Protein AF-A0A6M0C275-F1 (afdb_monomer_lite)

pLDDT: mean 81.6, std 16.16, range [53.66, 97.88]

Sequence (89 aa):
MKRRNFLQFASLLSASGIISVGSHGWVAKALAQTNNRKRLIVIFLRGGVDGLNVVIPHQEYNYYDARPKIAIPAPGEPEGAIDLDGKFG

Secondary structure (DSSP, 8-state):
--HHHHHHHHHHHHHHHHHHT-TTSHHHHHHH-------------TTS--GGGTS--TT-HHHHHH-TTTPPPPTTSTT----SSSS--

Structure (mmCIF, N/CA/C/O backbone):
data_AF-A0A6M0C275-F1
#
_entry.id   AF-A0A6M0C275-F1
#
loop_
_atom_site.group_PDB
_atom_site.id
_atom_site.type_symbol
_atom_site.label_atom_id
_atom_site.label_alt_id
_atom_site.label_comp_id
_atom_site.label_asym_id
_atom_site.label_entity_id
_atom_site.label_seq_id
_atom_site.pdbx_PDB_ins_code
_atom_site.Cartn_x
_atom_site.Cartn_y
_atom_site.Cartn_z
_atom_site.occupancy
_atom_site.B_iso_or_equiv
_atom_site.auth_seq_id
_atom_site.auth_comp_id
_atom_site.auth_asym_id
_atom_site.auth_atom_id
_atom_site.pdbx_PDB_model_num
ATOM 1 N N . MET A 1 1 ? -25.544 34.983 69.692 1.00 56.28 1 MET A N 1
ATOM 2 C CA . MET A 1 1 ? -24.985 33.824 68.949 1.00 56.28 1 MET A CA 1
ATOM 3 C C . MET A 1 1 ? -23.474 34.009 68.785 1.00 56.28 1 MET A C 1
ATOM 5 O O . MET A 1 1 ? -23.051 35.126 68.513 1.00 56.28 1 MET A O 1
ATOM 9 N N . LYS A 1 2 ? -22.643 32.974 68.997 1.00 82.56 2 LYS A N 1
ATOM 10 C CA . LYS A 1 2 ? -21.167 33.074 68.894 1.00 82.56 2 LYS A CA 1
ATOM 11 C C . LYS A 1 2 ? -20.720 32.890 67.431 1.00 82.56 2 LYS A C 1
ATOM 13 O O . LYS A 1 2 ? -21.063 31.879 66.829 1.00 82.56 2 LYS A O 1
ATOM 18 N N . ARG A 1 3 ? -19.926 33.824 66.879 1.00 82.88 3 ARG A N 1
ATOM 19 C CA . ARG A 1 3 ? -19.440 33.824 65.472 1.00 82.88 3 ARG A CA 1
ATOM 20 C C . ARG A 1 3 ? -18.785 32.503 65.048 1.00 82.88 3 ARG A C 1
ATOM 22 O O . ARG A 1 3 ? -19.001 32.030 63.941 1.00 82.88 3 ARG A O 1
ATOM 29 N N . ARG A 1 4 ? -18.039 31.879 65.963 1.00 80.06 4 ARG A N 1
ATOM 30 C CA . ARG A 1 4 ? -17.407 30.571 65.754 1.00 80.06 4 ARG A CA 1
ATOM 31 C C . ARG A 1 4 ? -18.426 29.462 65.491 1.00 80.06 4 ARG A C 1
ATOM 33 O O . ARG A 1 4 ? -18.232 28.674 64.578 1.00 80.06 4 ARG A O 1
ATOM 40 N N . ASN A 1 5 ? -19.526 29.448 66.241 1.00 82.44 5 ASN A N 1
ATOM 41 C CA . ASN A 1 5 ? -20.576 28.450 66.063 1.00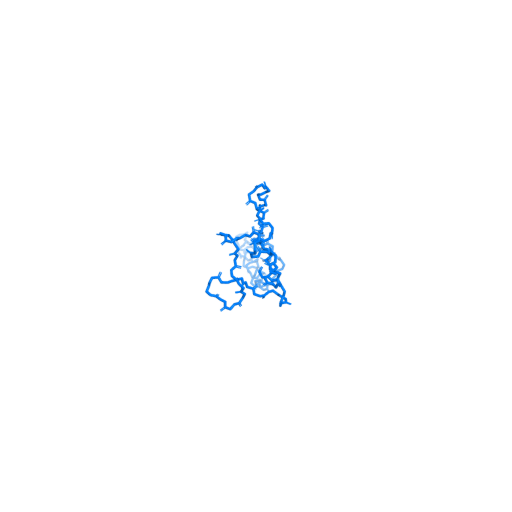 82.44 5 ASN A CA 1
ATOM 42 C C . ASN A 1 5 ? -21.287 28.669 64.721 1.00 82.44 5 ASN A C 1
ATOM 44 O O . ASN A 1 5 ? -21.565 27.709 64.021 1.00 82.44 5 ASN A O 1
ATOM 48 N N . PHE A 1 6 ? -21.517 29.926 64.323 1.00 83.69 6 PHE A N 1
ATOM 49 C CA . PHE A 1 6 ? -22.103 30.246 63.018 1.00 83.69 6 PHE A CA 1
ATOM 50 C C . PHE A 1 6 ? -21.242 29.739 61.851 1.00 83.69 6 PHE A C 1
ATOM 52 O O . PHE A 1 6 ? -21.765 29.089 60.953 1.00 83.69 6 PHE A O 1
ATOM 59 N N . LEU A 1 7 ? -19.922 29.959 61.894 1.00 83.19 7 LEU A N 1
ATOM 60 C CA . LEU A 1 7 ? -19.007 29.460 60.859 1.00 83.19 7 LEU A CA 1
ATOM 61 C C . LEU A 1 7 ? -18.928 27.928 60.829 1.00 83.19 7 LEU A C 1
ATOM 63 O O . LEU A 1 7 ? -18.875 27.350 59.749 1.00 83.19 7 LEU A O 1
ATOM 67 N N . GLN A 1 8 ? -18.973 27.273 61.993 1.00 80.06 8 GLN A N 1
ATOM 68 C CA . GLN A 1 8 ? -19.021 25.809 62.086 1.00 80.06 8 GLN A CA 1
ATOM 69 C C . GLN A 1 8 ? -20.317 25.233 61.497 1.00 80.06 8 GLN A C 1
ATOM 71 O O . GLN A 1 8 ? -20.280 24.230 60.791 1.00 80.06 8 GLN A O 1
ATOM 76 N N . PHE A 1 9 ? -21.461 25.878 61.732 1.00 77.69 9 PHE A N 1
ATOM 77 C CA . PHE A 1 9 ? -22.728 25.468 61.121 1.00 77.69 9 PHE A CA 1
ATOM 78 C C . PHE A 1 9 ? -22.760 25.747 59.609 1.00 77.69 9 PHE A C 1
ATOM 80 O O . PHE A 1 9 ? -23.240 24.909 58.846 1.00 77.69 9 PHE A O 1
ATOM 87 N N . ALA A 1 10 ? -22.203 26.873 59.154 1.00 76.38 10 ALA A N 1
ATOM 88 C CA . ALA A 1 10 ? -22.134 27.223 57.735 1.00 76.38 10 ALA A CA 1
ATOM 89 C C . ALA A 1 10 ? -21.215 26.281 56.930 1.00 76.38 10 ALA A C 1
ATOM 91 O O . ALA A 1 10 ? -21.543 25.926 55.794 1.00 76.38 10 ALA A O 1
ATOM 92 N N . SER A 1 11 ? -20.096 25.829 57.511 1.00 70.81 11 SER A N 1
ATOM 93 C CA . SER A 1 11 ? -19.191 24.873 56.858 1.00 70.81 11 SER A CA 1
ATOM 94 C C . SER A 1 11 ? -19.800 23.471 56.759 1.00 70.81 11 SER A C 1
ATOM 96 O O . SER A 1 11 ? -19.687 22.840 55.709 1.00 70.81 11 SER A O 1
ATOM 98 N N . LEU A 1 12 ? -20.511 23.010 57.794 1.00 72.38 12 LEU A N 1
ATOM 99 C CA . LEU A 1 12 ? -21.237 21.732 57.778 1.00 72.38 12 LEU A CA 1
ATOM 100 C C . LEU A 1 12 ? -22.374 21.717 56.738 1.00 72.38 12 LEU A C 1
ATOM 102 O O . LEU A 1 12 ? -22.547 20.725 56.026 1.00 72.38 12 LEU A O 1
ATOM 106 N N . LEU A 1 13 ? -23.107 22.827 56.593 1.00 65.81 13 LEU A N 1
ATOM 107 C CA . LEU A 1 13 ? -24.130 22.996 55.549 1.00 65.81 13 LEU A CA 1
ATOM 108 C C . LEU A 1 13 ? -23.525 22.997 54.137 1.00 65.81 13 LEU A C 1
ATOM 110 O O . LEU A 1 13 ? -24.040 22.324 53.245 1.00 65.81 13 LEU A O 1
ATOM 114 N N . SER A 1 14 ? -22.400 23.690 53.944 1.00 62.19 14 SER A N 1
ATOM 115 C CA . SER A 1 14 ? -21.700 23.752 52.651 1.00 62.19 14 SER A CA 1
ATOM 116 C C . SER A 1 14 ? -21.122 22.394 52.232 1.00 62.19 14 SER A C 1
ATOM 118 O O . SER A 1 14 ? -21.231 22.010 51.069 1.00 62.19 14 SER A O 1
ATOM 120 N N . ALA A 1 15 ? -20.568 21.627 53.178 1.00 59.56 15 ALA A N 1
ATOM 121 C CA . ALA A 1 15 ? -20.064 20.277 52.922 1.00 59.56 15 ALA A CA 1
ATOM 122 C C . ALA A 1 15 ? -21.192 19.293 52.559 1.00 59.56 15 ALA A C 1
ATOM 124 O O . ALA A 1 15 ? -21.022 18.451 51.679 1.00 59.56 15 ALA A O 1
ATOM 125 N N . SER A 1 16 ? -22.370 19.447 53.171 1.00 57.16 16 SER A N 1
ATOM 126 C CA . SER A 1 16 ? -23.551 18.623 52.875 1.00 57.16 16 SER A CA 1
ATOM 127 C C . SER A 1 16 ? -24.130 18.902 51.480 1.00 57.16 16 SER A C 1
ATOM 129 O O . SER A 1 16 ? -24.616 17.983 50.825 1.00 57.16 16 SER A O 1
ATOM 131 N N . GLY A 1 17 ? -24.025 20.145 50.991 1.00 57.12 17 GLY A N 1
ATOM 132 C CA . GLY A 1 17 ? -24.442 20.520 49.634 1.00 57.12 17 GLY A CA 1
ATOM 133 C C . GLY A 1 17 ? -23.578 19.907 48.524 1.00 57.12 17 GLY A C 1
ATOM 134 O O . GLY A 1 17 ? -24.085 19.603 47.448 1.00 57.12 17 GLY A O 1
ATOM 135 N N . ILE A 1 18 ? -22.290 19.659 48.787 1.00 54.81 18 ILE A N 1
ATOM 136 C CA . ILE A 1 18 ? -21.387 18.973 47.842 1.00 54.81 18 ILE A CA 1
ATOM 137 C C . ILE A 1 18 ? -21.707 17.469 47.7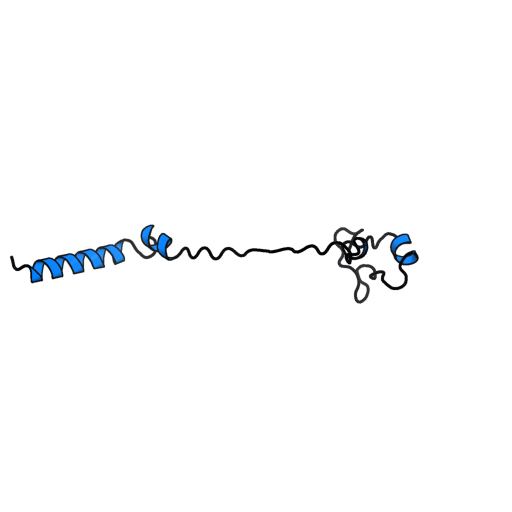76 1.00 54.81 18 ILE A C 1
ATOM 139 O O . ILE A 1 18 ? -21.582 16.857 46.717 1.00 54.81 18 ILE A O 1
ATOM 143 N N . ILE A 1 19 ? -22.170 16.881 48.884 1.00 55.50 19 ILE A N 1
ATOM 144 C CA . ILE A 1 19 ? -22.531 15.458 48.963 1.00 55.50 19 ILE A CA 1
ATOM 145 C C . ILE A 1 19 ? -23.913 15.198 48.333 1.00 55.50 19 ILE A C 1
ATOM 147 O O . ILE A 1 19 ? -24.077 14.193 47.644 1.00 55.50 19 ILE A O 1
ATOM 151 N N . SER A 1 20 ? -24.894 16.099 48.498 1.00 55.53 20 SER A N 1
ATOM 152 C CA . SER A 1 20 ? -26.256 15.912 47.958 1.00 55.53 20 SER A CA 1
ATOM 153 C C . SER A 1 20 ? -26.379 16.152 46.449 1.00 55.53 20 SER A C 1
ATOM 155 O O . SER A 1 20 ? -27.237 15.552 45.805 1.00 55.53 20 SER A O 1
ATOM 157 N N . VAL A 1 21 ? -25.511 16.983 45.862 1.00 56.00 21 VAL A N 1
ATOM 158 C CA . VAL A 1 21 ? -25.459 17.210 44.403 1.00 56.00 21 VAL A CA 1
ATOM 159 C C . VAL A 1 21 ? -24.783 16.040 43.666 1.00 56.00 21 VAL A C 1
ATOM 161 O O . VAL A 1 21 ? -24.921 15.905 42.447 1.00 56.00 21 VAL A O 1
ATOM 164 N N . GLY A 1 22 ? -24.111 15.148 44.403 1.00 53.66 22 GLY A N 1
ATOM 165 C CA . GLY A 1 22 ? -23.427 13.978 43.867 1.00 53.66 22 GLY A CA 1
ATOM 166 C C . GLY A 1 22 ? -22.285 14.338 42.911 1.00 53.66 22 GLY A C 1
ATOM 167 O O . GLY A 1 22 ? -22.173 15.442 42.375 1.00 53.66 22 GLY A O 1
ATOM 168 N N . SER A 1 23 ? -21.448 13.356 42.598 1.00 55.50 23 SER A N 1
ATOM 169 C CA . SER A 1 23 ? -20.427 13.437 41.540 1.00 55.50 23 SER A CA 1
ATOM 170 C C . SER A 1 23 ? -21.007 13.635 40.121 1.00 55.50 23 SER A C 1
ATOM 172 O O . SER A 1 23 ? -20.271 13.613 39.136 1.00 55.50 23 SER A O 1
ATOM 174 N N . HIS A 1 24 ? -22.322 13.852 40.004 1.00 53.75 24 HIS A N 1
ATOM 175 C CA . HIS A 1 24 ? -23.070 14.048 38.764 1.00 53.75 24 HIS A CA 1
ATOM 176 C C . HIS A 1 24 ? -23.573 15.485 38.557 1.00 53.75 24 HIS A C 1
ATOM 178 O O . HIS A 1 24 ? -24.128 15.781 37.496 1.00 53.75 24 HIS A O 1
ATOM 184 N N . GLY A 1 25 ? -23.356 16.394 39.514 1.00 58.16 25 GLY A N 1
ATOM 185 C CA . GLY A 1 25 ? -23.649 17.814 39.330 1.00 58.16 25 GLY A CA 1
ATOM 186 C C . GLY A 1 25 ? -22.840 18.439 38.191 1.00 58.16 25 GLY A C 1
ATOM 187 O O . GLY A 1 25 ? -21.680 18.092 37.962 1.00 58.16 25 GLY A O 1
ATOM 188 N N . TRP A 1 26 ? -23.431 19.412 37.493 1.00 56.28 26 TRP A N 1
ATOM 189 C CA . TRP A 1 26 ? -22.788 20.136 36.384 1.00 56.28 26 TRP A CA 1
ATOM 190 C C . TRP A 1 26 ? -21.418 20.734 36.765 1.00 56.28 26 TRP A C 1
ATOM 192 O O . TRP A 1 26 ? -20.491 20.732 35.957 1.00 56.28 26 TRP A O 1
ATOM 202 N N . VAL A 1 27 ? -21.258 21.133 38.032 1.00 57.38 27 VAL A N 1
ATOM 203 C CA . VAL A 1 27 ? -20.005 21.654 38.604 1.00 57.38 27 VAL A CA 1
ATOM 204 C C . VAL A 1 27 ? -18.891 20.594 38.643 1.00 57.38 27 VAL A C 1
ATOM 206 O O . VAL A 1 27 ? -17.746 20.903 38.323 1.00 57.38 27 VAL A O 1
ATOM 209 N N . ALA A 1 28 ? -19.205 19.330 38.957 1.00 57.41 28 ALA A N 1
ATOM 210 C CA . ALA A 1 28 ? -18.224 18.240 38.963 1.00 57.41 28 ALA A CA 1
ATOM 211 C C . ALA A 1 28 ? -17.776 17.857 37.537 1.00 57.41 28 ALA A C 1
ATOM 213 O O . ALA A 1 28 ? -16.604 17.549 37.313 1.00 57.41 28 ALA A O 1
ATOM 214 N N . LYS A 1 29 ? -18.677 17.948 36.544 1.00 55.81 29 LYS A N 1
ATOM 215 C CA . LYS A 1 29 ? -18.338 17.714 35.127 1.00 55.81 29 LYS A CA 1
ATOM 216 C C . LYS A 1 29 ? -17.355 18.746 34.565 1.00 55.81 29 LYS A C 1
ATOM 218 O O . LYS A 1 29 ? -16.513 18.374 33.750 1.00 55.81 29 LYS A O 1
ATOM 223 N N . ALA A 1 30 ? -17.435 20.004 35.004 1.00 58.12 30 ALA A N 1
ATOM 224 C CA . ALA A 1 30 ? -16.556 21.074 34.528 1.00 58.12 30 ALA A CA 1
ATOM 225 C C . ALA A 1 30 ? -15.084 20.869 34.938 1.00 58.12 30 ALA A C 1
ATOM 227 O O . ALA A 1 30 ? -14.186 21.209 34.174 1.00 58.12 30 ALA A O 1
ATOM 228 N N . LEU A 1 31 ? -14.831 20.261 36.103 1.00 57.09 31 LEU A N 1
ATOM 229 C CA . LEU A 1 31 ? -13.476 19.942 36.576 1.00 57.09 31 LEU A CA 1
ATOM 230 C C . LEU A 1 31 ? -12.918 18.642 35.967 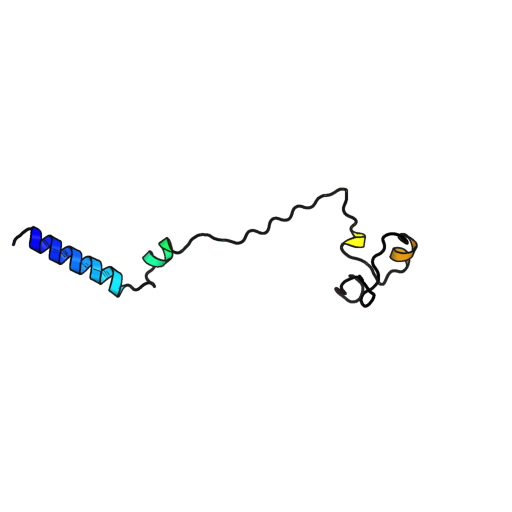1.00 57.09 31 LEU A C 1
ATOM 232 O O . LEU A 1 31 ? -11.705 18.490 35.851 1.00 57.09 31 LEU A O 1
ATOM 236 N N . ALA A 1 32 ? -13.788 17.711 35.559 1.00 56.59 32 ALA A N 1
ATOM 237 C CA . ALA A 1 32 ? -13.397 16.417 34.990 1.00 56.59 32 ALA A CA 1
ATOM 238 C C . ALA A 1 32 ? -13.146 16.444 33.469 1.00 56.59 32 ALA A C 1
ATOM 240 O O . ALA A 1 32 ? -12.558 15.506 32.924 1.00 56.59 32 ALA A O 1
ATOM 241 N N . GLN A 1 33 ? -13.567 17.499 32.760 1.00 58.78 33 GLN A N 1
ATOM 242 C CA . GLN A 1 33 ? -13.294 17.664 31.329 1.00 58.78 33 GLN A CA 1
ATOM 243 C C . GLN A 1 33 ? -11.846 18.106 31.086 1.00 58.78 33 GLN A C 1
ATOM 245 O O . GLN A 1 33 ? -11.564 19.208 30.618 1.00 58.78 33 GLN A O 1
ATOM 250 N N . THR A 1 34 ? -10.902 17.198 31.322 1.00 62.19 34 THR A N 1
ATOM 251 C CA . THR A 1 34 ? -9.634 17.267 30.595 1.00 62.19 34 THR A CA 1
ATOM 252 C C . THR A 1 34 ? -9.969 17.040 29.121 1.00 62.19 34 THR A C 1
ATOM 254 O O . THR A 1 34 ? -10.551 16.024 28.741 1.00 62.19 34 THR A O 1
ATOM 257 N N . ASN A 1 35 ? -9.698 18.028 28.270 1.00 63.91 35 ASN A N 1
ATOM 258 C CA . ASN A 1 35 ? -9.993 17.962 26.839 1.00 63.91 35 ASN A CA 1
ATOM 259 C C . ASN A 1 35 ? -8.946 17.067 26.146 1.00 63.91 35 ASN A C 1
ATOM 261 O O . ASN A 1 35 ? -8.169 17.521 25.307 1.00 63.91 35 ASN A O 1
ATOM 265 N N . ASN A 1 36 ? -8.878 15.795 26.549 1.00 66.94 36 ASN A N 1
ATOM 266 C CA . ASN A 1 36 ? -7.927 14.796 26.070 1.00 66.94 36 ASN A CA 1
ATOM 267 C C . ASN A 1 36 ? -8.400 14.205 24.731 1.00 66.94 36 ASN A C 1
ATOM 269 O O . ASN A 1 36 ? -8.626 13.002 24.582 1.00 66.94 36 ASN A O 1
ATOM 273 N N . ARG A 1 37 ? -8.650 15.081 23.753 1.00 76.69 37 ARG A N 1
ATOM 274 C CA . ARG A 1 37 ? -9.031 14.661 22.402 1.00 76.69 37 ARG A CA 1
ATOM 275 C C . ARG A 1 37 ? -7.824 14.017 21.735 1.00 76.69 37 ARG A C 1
ATOM 277 O O . ARG A 1 37 ? -6.803 14.676 21.545 1.00 76.69 37 ARG A O 1
ATOM 284 N N . LYS A 1 38 ? -7.968 12.755 21.330 1.00 84.44 38 LYS A N 1
ATOM 285 C CA . LYS A 1 38 ? -7.006 12.082 20.452 1.00 84.44 38 LYS A CA 1
ATOM 286 C C . LYS A 1 38 ? -6.904 12.881 19.149 1.00 84.44 38 LYS A C 1
ATOM 288 O O . LYS A 1 38 ? -7.920 13.124 18.501 1.00 84.44 38 LYS A O 1
ATOM 293 N N . ARG A 1 39 ? -5.696 13.322 18.789 1.00 85.56 39 ARG A N 1
ATOM 294 C CA . ARG A 1 39 ? -5.419 14.032 17.532 1.00 85.56 39 ARG A CA 1
ATOM 295 C C . ARG A 1 39 ? -4.620 13.106 16.627 1.00 85.56 39 ARG A C 1
ATOM 297 O O . ARG A 1 39 ? -3.517 12.715 16.991 1.00 85.56 39 ARG A O 1
ATOM 304 N N . LEU A 1 40 ? -5.181 12.766 15.471 1.00 91.75 40 LEU A N 1
ATOM 305 C CA . LEU A 1 40 ? -4.447 12.102 14.402 1.00 91.75 40 LEU A CA 1
ATOM 306 C C . LEU A 1 40 ? -3.740 13.178 13.576 1.00 91.75 40 LEU A C 1
ATOM 308 O O . LEU A 1 40 ? -4.389 14.090 13.068 1.00 91.75 40 LEU A O 1
ATOM 312 N N . ILE A 1 41 ? -2.420 13.076 13.462 1.00 91.06 41 ILE A N 1
ATOM 313 C CA . ILE A 1 41 ? -1.617 13.913 12.572 1.00 91.06 41 ILE A CA 1
ATOM 314 C C . ILE A 1 41 ? -1.150 13.013 11.432 1.00 91.06 41 ILE A C 1
ATOM 316 O O . ILE A 1 41 ? -0.507 11.997 11.684 1.00 91.06 41 ILE A O 1
ATOM 320 N N . VAL A 1 42 ? -1.478 13.379 10.194 1.00 91.19 42 VAL A N 1
ATOM 321 C CA . VAL A 1 42 ? -1.037 12.670 8.987 1.00 91.19 42 VAL A CA 1
ATOM 322 C C . VAL A 1 42 ? -0.080 13.582 8.232 1.00 91.19 42 VAL A C 1
ATOM 324 O O . VAL A 1 42 ? -0.452 14.691 7.855 1.00 91.19 42 VAL A O 1
ATOM 327 N N . ILE A 1 43 ? 1.154 13.126 8.026 1.00 87.50 43 ILE A N 1
ATOM 328 C CA . ILE A 1 43 ? 2.167 13.849 7.253 1.00 87.50 43 ILE A CA 1
ATOM 329 C C . ILE A 1 43 ? 2.387 13.081 5.954 1.00 87.50 43 ILE A C 1
ATOM 331 O O . ILE A 1 43 ? 2.911 11.971 5.967 1.00 87.50 43 ILE A O 1
ATOM 335 N N . PHE A 1 44 ? 1.982 13.673 4.832 1.00 83.81 44 PHE A N 1
ATOM 336 C CA . PHE A 1 44 ? 2.191 13.092 3.510 1.00 83.81 44 PHE A CA 1
ATOM 337 C C . PHE A 1 44 ? 3.489 13.622 2.894 1.00 83.81 44 PHE A C 1
ATOM 339 O O . PHE A 1 44 ? 3.585 14.792 2.520 1.00 83.81 44 PHE A O 1
ATOM 346 N N . LEU A 1 45 ? 4.496 12.756 2.785 1.00 83.00 45 LEU A N 1
ATOM 347 C CA . LEU A 1 45 ? 5.790 13.089 2.192 1.00 83.00 45 LEU A CA 1
ATOM 348 C C . LEU A 1 45 ? 5.745 12.873 0.672 1.00 83.00 45 LEU A C 1
ATOM 350 O O . LEU A 1 45 ? 6.094 11.812 0.152 1.00 83.00 45 LEU A O 1
ATOM 354 N N . ARG A 1 46 ? 5.294 13.898 -0.056 1.00 76.06 46 ARG A N 1
ATOM 355 C CA . ARG A 1 46 ? 5.297 13.912 -1.526 1.00 76.06 46 ARG A CA 1
ATOM 356 C C . ARG A 1 46 ? 6.741 13.857 -2.047 1.00 76.06 46 ARG A C 1
ATOM 358 O O . ARG A 1 46 ? 7.550 14.703 -1.688 1.00 76.06 46 ARG A O 1
ATOM 365 N N . GLY A 1 47 ? 7.039 12.904 -2.932 1.00 79.94 47 GLY A N 1
ATOM 366 C CA . GLY A 1 47 ? 8.327 12.796 -3.637 1.00 79.94 47 GLY A CA 1
ATOM 367 C C . GLY A 1 47 ? 8.982 11.415 -3.555 1.00 79.94 47 GLY A C 1
ATOM 368 O O . GLY A 1 47 ? 9.655 11.023 -4.499 1.00 79.94 47 GLY A O 1
ATOM 369 N N . GLY A 1 48 ? 8.734 10.666 -2.476 1.00 80.81 48 GLY A N 1
ATOM 370 C CA . GLY A 1 48 ? 9.195 9.276 -2.320 1.00 80.81 48 GLY A CA 1
ATOM 371 C C . GLY A 1 48 ? 8.071 8.239 -2.315 1.00 80.81 48 GLY A C 1
ATOM 372 O O . GLY A 1 48 ? 8.338 7.050 -2.189 1.00 80.81 48 GLY A O 1
ATOM 373 N N . VAL A 1 49 ? 6.815 8.683 -2.409 1.00 87.88 49 VAL A N 1
ATOM 374 C CA . VAL A 1 49 ? 5.647 7.802 -2.370 1.00 87.88 49 VAL A CA 1
ATOM 375 C C . VAL A 1 49 ? 5.339 7.250 -3.755 1.00 87.88 49 VAL A C 1
ATOM 377 O O . VAL A 1 49 ? 5.188 7.998 -4.722 1.00 87.88 49 VAL A O 1
ATOM 380 N N . ASP A 1 50 ? 5.207 5.935 -3.825 1.00 91.25 50 ASP A N 1
ATOM 381 C CA . ASP A 1 50 ? 4.750 5.228 -5.007 1.00 91.25 50 ASP A CA 1
ATOM 382 C C . ASP A 1 50 ? 3.273 4.863 -4.839 1.00 91.25 50 ASP A C 1
ATOM 384 O O . ASP A 1 50 ? 2.941 3.906 -4.147 1.00 91.25 50 ASP A O 1
ATOM 388 N N . GLY A 1 51 ? 2.378 5.638 -5.457 1.00 89.69 51 GLY A N 1
ATOM 389 C CA . GLY A 1 51 ? 0.930 5.458 -5.296 1.00 89.69 51 GLY A CA 1
ATOM 390 C C . GLY A 1 51 ? 0.435 4.067 -5.701 1.00 89.69 51 GLY A C 1
ATOM 391 O O . GLY A 1 51 ? -0.487 3.547 -5.082 1.00 89.69 51 GLY A O 1
ATOM 392 N N . LEU A 1 52 ? 1.100 3.437 -6.670 1.00 93.62 52 LEU A N 1
ATOM 393 C CA . LEU A 1 52 ? 0.782 2.085 -7.126 1.00 93.62 52 LEU A CA 1
ATOM 394 C C . LEU A 1 52 ? 1.247 0.992 -6.144 1.00 93.62 52 LEU A C 1
ATOM 396 O O . LEU A 1 52 ? 0.809 -0.141 -6.267 1.00 93.62 52 LEU A O 1
ATOM 400 N N . ASN A 1 53 ? 2.104 1.315 -5.169 1.00 93.12 53 ASN A N 1
ATOM 401 C CA . ASN A 1 53 ? 2.438 0.439 -4.036 1.00 93.12 53 ASN A CA 1
ATOM 402 C C . ASN A 1 53 ? 1.720 0.858 -2.736 1.00 93.12 53 ASN A C 1
ATOM 404 O O . ASN A 1 53 ? 1.930 0.238 -1.698 1.00 93.12 53 ASN A O 1
ATOM 408 N N . VAL A 1 54 ? 0.902 1.918 -2.772 1.00 93.19 54 VAL A N 1
ATOM 409 C CA . VAL A 1 54 ? 0.007 2.306 -1.665 1.00 93.19 54 VAL A CA 1
ATOM 410 C C . VAL A 1 54 ? -1.375 1.687 -1.849 1.00 93.19 54 VAL A C 1
ATOM 412 O O . VAL A 1 54 ? -1.984 1.273 -0.870 1.00 93.19 54 VAL A O 1
ATOM 415 N N . VAL A 1 55 ? -1.864 1.662 -3.091 1.00 95.81 55 VAL A N 1
ATOM 416 C CA . VAL A 1 55 ? -3.086 0.961 -3.495 1.00 95.81 55 VAL A CA 1
ATOM 417 C C . VAL A 1 55 ? -2.746 0.178 -4.757 1.00 95.81 55 VAL A C 1
ATOM 419 O O . VAL A 1 55 ? -2.667 0.736 -5.855 1.00 95.81 55 VAL A O 1
ATOM 422 N N . ILE A 1 56 ? -2.458 -1.100 -4.568 1.00 97.31 56 ILE A N 1
ATOM 423 C CA . ILE A 1 56 ? -1.879 -1.996 -5.560 1.00 97.31 56 ILE A CA 1
ATOM 424 C C . ILE A 1 56 ? -2.990 -2.528 -6.459 1.00 97.31 56 ILE A C 1
ATOM 426 O O . ILE A 1 56 ? -3.872 -3.221 -5.963 1.00 97.31 56 ILE A O 1
ATOM 430 N N . PRO A 1 57 ? -2.972 -2.279 -7.778 1.00 97.56 57 PRO A N 1
ATOM 431 C CA . PRO A 1 57 ? -3.920 -2.896 -8.700 1.00 97.56 57 PRO A CA 1
ATOM 432 C C . PRO A 1 57 ? -3.515 -4.354 -8.978 1.00 97.56 57 PRO A C 1
ATOM 434 O O . PRO A 1 57 ? -3.022 -4.677 -10.056 1.00 97.56 57 PRO A O 1
ATOM 437 N N . HIS A 1 58 ? -3.680 -5.249 -8.004 1.00 96.00 58 HIS A N 1
ATOM 438 C CA . HIS A 1 58 ? -3.145 -6.617 -8.065 1.00 96.00 58 HIS A CA 1
ATOM 439 C C . HIS A 1 58 ? -3.809 -7.511 -9.130 1.00 96.00 58 HIS A C 1
ATOM 441 O O . HIS A 1 58 ? -3.308 -8.594 -9.422 1.00 96.00 58 HIS A O 1
ATOM 447 N N . GLN A 1 59 ? -4.933 -7.092 -9.722 1.00 96.50 59 GLN A N 1
ATOM 448 C CA . GLN A 1 59 ? -5.510 -7.767 -10.893 1.00 96.50 59 GLN A CA 1
ATOM 449 C C . GLN A 1 59 ? -4.891 -7.324 -12.230 1.00 96.50 59 GLN A C 1
ATOM 451 O O . GLN A 1 59 ? -5.127 -7.962 -13.255 1.00 96.50 59 GLN A O 1
ATOM 456 N N . GLU A 1 60 ? -4.091 -6.257 -12.244 1.00 96.88 60 GLU A N 1
ATOM 457 C CA . GLU A 1 60 ? -3.507 -5.711 -13.468 1.00 96.88 60 GLU A CA 1
ATOM 458 C C . GLU A 1 60 ? -2.136 -6.327 -13.747 1.00 96.88 60 GLU A C 1
ATOM 460 O O . GLU A 1 60 ? -1.140 -6.013 -13.096 1.00 96.88 60 GLU A O 1
ATOM 465 N N . TYR A 1 61 ? -2.045 -7.156 -14.788 1.00 96.38 61 TYR A N 1
ATOM 466 C CA . TYR A 1 61 ? -0.779 -7.777 -15.196 1.00 96.38 61 TYR A CA 1
ATOM 467 C C . TYR A 1 61 ? 0.328 -6.747 -15.486 1.00 96.38 61 TYR A C 1
ATOM 469 O O . TYR A 1 61 ? 1.485 -6.940 -15.111 1.00 96.38 61 TYR A O 1
ATOM 477 N N . ASN A 1 62 ? -0.041 -5.611 -16.087 1.00 97.44 62 ASN A N 1
ATOM 478 C CA . ASN A 1 62 ? 0.893 -4.538 -16.438 1.00 97.44 62 ASN A CA 1
ATOM 479 C C . ASN A 1 62 ? 1.626 -3.957 -15.219 1.00 97.44 62 ASN A C 1
ATOM 481 O O . ASN A 1 62 ? 2.742 -3.462 -15.364 1.00 97.44 62 ASN A O 1
ATOM 485 N N . TYR A 1 63 ? 1.024 -4.007 -14.024 1.00 97.12 63 TYR A N 1
ATOM 486 C CA . TYR A 1 63 ? 1.680 -3.559 -12.796 1.00 97.12 63 TYR A CA 1
ATOM 487 C C . TYR A 1 63 ? 2.895 -4.435 -12.470 1.00 97.12 63 TYR A C 1
ATOM 489 O O . TYR A 1 63 ? 3.967 -3.904 -12.183 1.00 97.12 63 TYR A O 1
ATOM 497 N N . TYR A 1 64 ? 2.748 -5.756 -12.580 1.00 97.12 64 TYR A N 1
ATOM 498 C CA . TYR A 1 64 ? 3.818 -6.716 -12.309 1.00 97.12 64 TYR A CA 1
ATOM 499 C C . TYR A 1 64 ? 4.909 -6.678 -13.380 1.00 97.12 64 TYR A C 1
ATOM 501 O O . TYR A 1 64 ? 6.094 -6.637 -13.042 1.00 97.12 64 TYR A O 1
ATOM 509 N N . ASP A 1 65 ? 4.516 -6.621 -14.655 1.00 97.88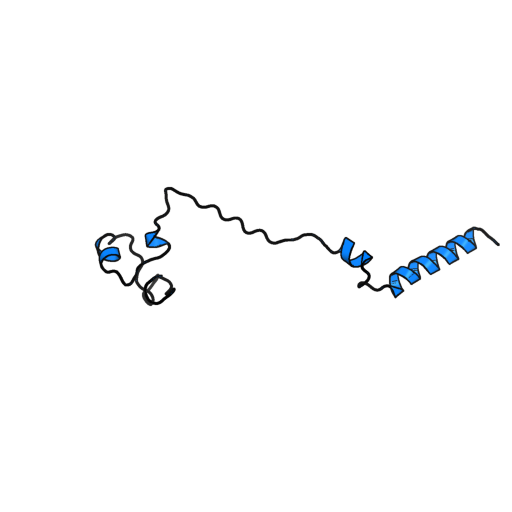 65 ASP A N 1
ATOM 510 C CA . ASP A 1 65 ? 5.451 -6.575 -15.786 1.00 97.88 65 ASP A CA 1
ATOM 511 C C . ASP A 1 65 ? 6.304 -5.297 -15.779 1.00 97.88 65 ASP A C 1
ATOM 513 O O . ASP A 1 65 ? 7.526 -5.343 -15.928 1.00 97.88 65 ASP A O 1
ATOM 517 N N . ALA A 1 66 ? 5.693 -4.145 -15.485 1.00 97.38 66 ALA A N 1
ATOM 518 C CA . ALA A 1 66 ? 6.421 -2.883 -15.393 1.00 97.38 66 ALA A CA 1
ATOM 519 C C . ALA A 1 66 ? 7.327 -2.788 -14.148 1.00 97.38 66 ALA A C 1
ATOM 521 O O . ALA A 1 66 ? 8.167 -1.883 -14.070 1.00 97.38 66 ALA A O 1
ATOM 522 N N . ARG A 1 67 ? 7.149 -3.661 -13.140 1.00 96.12 67 ARG A N 1
ATOM 523 C CA . 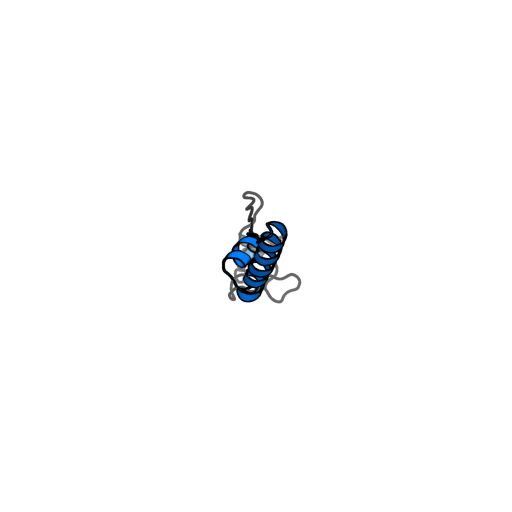ARG A 1 67 ? 7.759 -3.516 -11.801 1.00 96.12 67 ARG A CA 1
ATOM 524 C C . ARG A 1 67 ? 8.311 -4.819 -11.211 1.00 96.12 67 ARG A C 1
ATOM 526 O O . ARG A 1 67 ? 8.132 -5.069 -10.018 1.00 96.12 67 ARG A O 1
ATOM 533 N N . PRO A 1 68 ? 9.111 -5.600 -11.949 1.00 95.38 68 PRO A N 1
ATOM 534 C CA . PRO A 1 68 ? 9.519 -6.944 -11.533 1.00 95.38 68 PRO A CA 1
ATOM 535 C C . PRO A 1 68 ? 10.333 -6.990 -10.228 1.00 95.38 68 PRO A C 1
ATOM 537 O O . PRO A 1 68 ? 10.453 -8.041 -9.612 1.00 95.38 68 PRO A O 1
ATOM 540 N N . LYS A 1 69 ? 10.924 -5.863 -9.805 1.00 96.25 69 LYS A N 1
ATOM 541 C CA . LYS A 1 69 ? 11.745 -5.775 -8.585 1.00 96.25 69 LYS A CA 1
ATOM 542 C C . LYS A 1 69 ? 10.996 -5.282 -7.349 1.00 96.25 69 LYS A C 1
ATOM 544 O O . LYS A 1 69 ? 11.507 -5.456 -6.249 1.00 96.25 69 LYS A O 1
ATOM 549 N N . ILE A 1 70 ? 9.874 -4.586 -7.532 1.00 96.00 70 ILE A N 1
ATOM 550 C CA . ILE A 1 70 ? 9.204 -3.836 -6.453 1.00 96.00 70 ILE A CA 1
ATOM 551 C C . ILE A 1 70 ? 7.689 -4.052 -6.410 1.00 96.00 70 ILE A C 1
ATOM 553 O O . ILE A 1 70 ? 7.027 -3.456 -5.562 1.00 96.00 70 ILE A O 1
ATOM 557 N N . ALA A 1 71 ? 7.130 -4.841 -7.330 1.00 96.88 71 ALA A N 1
ATOM 558 C CA . ALA A 1 71 ? 5.727 -5.213 -7.289 1.00 96.88 71 ALA A CA 1
ATOM 559 C C . ALA A 1 71 ? 5.444 -6.028 -6.024 1.00 96.88 71 ALA A C 1
ATOM 561 O O . ALA A 1 71 ? 6.184 -6.957 -5.695 1.00 96.88 71 ALA A O 1
ATOM 562 N N . ILE A 1 72 ? 4.368 -5.674 -5.330 1.00 97.00 72 ILE A N 1
ATOM 563 C CA . ILE A 1 72 ? 3.893 -6.429 -4.174 1.00 97.00 72 ILE A CA 1
ATOM 564 C C . ILE A 1 72 ? 3.054 -7.616 -4.674 1.00 97.00 72 ILE A C 1
ATOM 566 O O . ILE A 1 72 ? 2.213 -7.416 -5.559 1.00 97.00 72 ILE A O 1
ATOM 570 N N . PRO A 1 73 ? 3.267 -8.844 -4.158 1.00 96.88 73 PRO A N 1
ATOM 571 C CA . PRO A 1 73 ? 2.494 -10.019 -4.556 1.00 96.88 73 PRO A CA 1
ATOM 572 C C . PRO A 1 73 ? 0.984 -9.842 -4.354 1.00 96.88 73 PRO A C 1
ATOM 574 O O . PRO A 1 73 ? 0.536 -9.039 -3.537 1.00 96.88 73 PRO A O 1
ATOM 577 N N . ALA A 1 74 ? 0.187 -10.596 -5.110 1.00 96.38 74 ALA A N 1
ATOM 578 C CA . ALA A 1 74 ? -1.268 -10.559 -4.998 1.00 96.38 74 ALA A CA 1
ATOM 579 C C . ALA A 1 74 ? -1.754 -11.055 -3.616 1.00 96.38 74 ALA A C 1
ATOM 581 O O . ALA A 1 74 ? -1.028 -11.782 -2.930 1.00 96.38 74 ALA A O 1
ATOM 582 N N . PRO A 1 75 ? -2.984 -10.703 -3.199 1.00 97.25 75 PRO A N 1
ATOM 583 C CA . PRO A 1 75 ? -3.552 -11.208 -1.956 1.00 97.25 75 PRO A CA 1
ATOM 584 C C . PRO A 1 75 ? -3.550 -12.740 -1.884 1.00 97.25 75 PRO A C 1
ATOM 586 O O . PRO A 1 75 ? -3.898 -13.422 -2.846 1.00 97.25 75 PRO A O 1
ATOM 589 N N . GLY A 1 76 ? -3.171 -13.277 -0.722 1.00 95.50 76 GLY A N 1
ATOM 590 C CA . GLY A 1 76 ? -3.058 -14.721 -0.478 1.00 95.50 76 GLY A CA 1
ATOM 591 C C . GLY A 1 76 ? -1.659 -15.304 -0.704 1.00 95.50 76 GLY A C 1
ATOM 592 O O . GLY A 1 76 ? -1.394 -16.412 -0.240 1.00 95.50 76 GLY A O 1
ATOM 593 N N . GLU A 1 77 ? -0.755 -14.555 -1.336 1.00 96.19 77 GLU A N 1
ATOM 594 C CA . GLU A 1 77 ? 0.666 -14.901 -1.423 1.00 96.19 77 GLU A CA 1
ATOM 595 C C . GLU A 1 77 ? 1.439 -14.449 -0.164 1.00 96.19 77 GLU A C 1
ATOM 597 O O . GLU A 1 77 ? 0.993 -13.548 0.560 1.00 96.19 77 GLU A O 1
ATOM 602 N N . PRO A 1 78 ? 2.617 -15.035 0.122 1.00 96.69 78 PRO A N 1
ATOM 603 C CA . PRO A 1 78 ? 3.496 -14.561 1.189 1.00 96.69 78 PRO A CA 1
ATOM 604 C C . PRO A 1 78 ? 3.887 -13.090 0.986 1.00 96.69 78 PRO A C 1
ATOM 606 O O . PRO A 1 78 ? 4.329 -12.719 -0.099 1.00 96.69 78 PRO A O 1
ATOM 609 N N . GLU A 1 79 ? 3.744 -12.264 2.031 1.00 94.50 79 GLU A N 1
ATOM 610 C CA . GLU A 1 79 ? 3.960 -10.802 1.966 1.00 94.50 79 GLU A CA 1
ATOM 611 C C . GLU A 1 79 ? 3.109 -10.107 0.877 1.00 94.50 79 GLU A C 1
ATOM 613 O O . GLU A 1 79 ? 3.486 -9.064 0.338 1.00 94.50 79 GLU A O 1
ATOM 618 N N . GLY A 1 80 ? 1.967 -10.708 0.528 1.00 95.75 80 GLY A N 1
ATOM 619 C CA . GLY A 1 80 ? 1.035 -10.182 -0.458 1.00 95.75 80 GLY A CA 1
ATOM 620 C C . GLY A 1 80 ? 0.210 -9.001 0.047 1.00 95.75 80 GLY A C 1
ATOM 621 O O . GLY A 1 80 ? 0.077 -8.752 1.248 1.00 95.75 80 GLY A O 1
ATOM 622 N N . ALA A 1 81 ? -0.361 -8.283 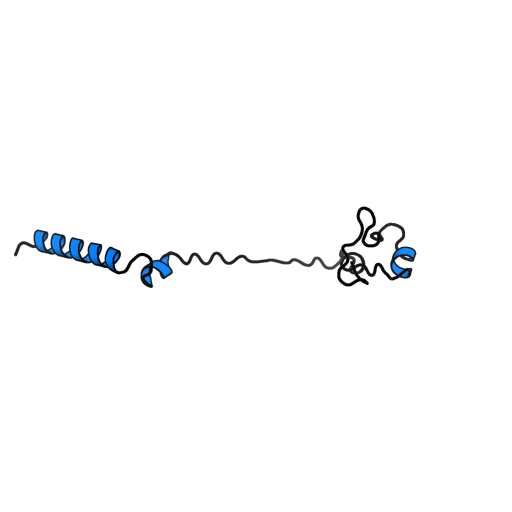-0.915 1.00 96.44 81 ALA A N 1
ATOM 623 C CA . ALA A 1 81 ? -1.263 -7.165 -0.694 1.00 96.44 81 ALA A CA 1
ATOM 624 C C . ALA A 1 81 ? -2.496 -7.575 0.138 1.00 96.44 81 ALA A C 1
ATOM 626 O O . ALA A 1 81 ? -2.901 -8.743 0.150 1.00 96.44 81 ALA A O 1
ATOM 627 N N . ILE A 1 82 ? -3.118 -6.614 0.823 1.00 96.88 82 ILE A N 1
ATOM 628 C CA . ILE A 1 82 ? -4.343 -6.873 1.590 1.00 96.88 82 ILE A CA 1
ATOM 629 C C . ILE A 1 82 ? -5.518 -6.605 0.667 1.00 96.88 82 ILE A C 1
ATOM 631 O O . ILE A 1 82 ? -5.742 -5.458 0.327 1.00 96.88 82 ILE A O 1
ATOM 635 N N . ASP A 1 83 ? -6.305 -7.621 0.320 1.00 97.12 83 ASP A N 1
ATOM 636 C CA . ASP A 1 83 ? -7.463 -7.427 -0.559 1.00 97.12 83 ASP A CA 1
ATOM 637 C C . ASP A 1 83 ? -8.444 -6.371 -0.007 1.00 97.12 83 ASP A C 1
ATOM 639 O O . ASP A 1 83 ? -9.027 -6.546 1.071 1.00 97.12 83 ASP A O 1
ATOM 643 N N . LEU A 1 84 ? -8.610 -5.265 -0.740 1.00 96.94 84 LEU A N 1
ATOM 644 C CA . LEU A 1 84 ? -9.488 -4.153 -0.374 1.00 96.94 84 LEU A CA 1
ATOM 645 C C . LEU A 1 84 ? -10.880 -4.292 -0.999 1.00 96.94 84 LEU A C 1
ATOM 647 O O . LEU A 1 84 ? -11.872 -3.933 -0.360 1.00 96.94 84 LEU A O 1
ATOM 651 N N . ASP A 1 85 ? -10.962 -4.756 -2.248 1.00 97.12 85 ASP A N 1
ATOM 652 C CA . ASP A 1 85 ? -12.210 -4.784 -3.029 1.00 97.12 85 ASP A CA 1
ATOM 653 C C . ASP A 1 85 ? -12.269 -5.868 -4.127 1.00 97.12 85 ASP A C 1
ATOM 655 O O . ASP A 1 85 ? -13.141 -5.841 -5.003 1.00 97.12 85 ASP A O 1
ATOM 659 N N . GLY A 1 86 ? -11.348 -6.823 -4.099 1.00 95.94 86 GLY A N 1
ATOM 660 C CA . GLY A 1 86 ? -11.151 -7.867 -5.094 1.00 95.94 86 GLY A CA 1
ATOM 661 C C . GLY A 1 86 ? -10.264 -7.443 -6.263 1.00 95.94 86 GLY A C 1
ATOM 662 O O . GLY A 1 86 ? -9.844 -8.315 -7.024 1.00 95.94 86 GLY A O 1
ATOM 663 N N . LYS A 1 87 ? -9.981 -6.145 -6.440 1.00 95.81 87 LYS A N 1
ATOM 664 C CA . LYS A 1 87 ? -9.166 -5.598 -7.543 1.00 95.81 87 LYS A CA 1
ATOM 665 C C . LYS A 1 87 ? -7.911 -4.880 -7.059 1.00 95.81 87 LYS A C 1
ATOM 667 O O . LYS A 1 87 ? -6.895 -4.901 -7.763 1.00 95.81 87 LYS A O 1
ATOM 672 N N . PHE A 1 88 ? -8.017 -4.219 -5.912 1.00 97.31 88 PHE A N 1
ATOM 673 C CA . PHE A 1 88 ? -6.969 -3.430 -5.290 1.00 97.31 88 PHE A CA 1
ATOM 674 C C . PHE A 1 88 ? -6.563 -3.985 -3.928 1.00 97.31 88 PHE A C 1
ATOM 676 O O . PHE A 1 88 ? -7.383 -4.572 -3.223 1.00 97.31 88 PHE A O 1
ATOM 683 N N . GLY A 1 89 ? -5.298 -3.760 -3.559 1.00 94.25 89 GLY A N 1
ATOM 684 C CA . GLY A 1 89 ? -4.695 -4.289 -2.339 1.00 94.25 89 GLY A CA 1
ATOM 685 C C . GLY A 1 89 ? -3.616 -3.429 -1.704 1.00 94.25 89 GLY A C 1
ATOM 686 O O . GLY A 1 89 ? -3.243 -2.408 -2.322 1.00 94.25 89 GLY A O 1
#

Foldseek 3Di:
DDPVVVVVVVVVVVVVVDVVCPCPHPVNVVVVPPVPDDDDDDDDDPPPDDVCVVKPQQVDPVQCVVCVPDHAHDPPDVRHDDDDDVGID

Radius of gyration: 32.31 Å; chains: 1; bounding box: 38×49×85 Å